Protein AF-A0A7Y5JQE5-F1 (afdb_monomer_lite)

Structure (mmCIF, N/CA/C/O backbone):
data_AF-A0A7Y5JQE5-F1
#
_entry.id   AF-A0A7Y5JQE5-F1
#
loop_
_atom_site.group_PDB
_atom_site.id
_atom_site.type_symbol
_atom_site.label_atom_id
_atom_site.label_alt_id
_atom_site.label_comp_id
_atom_site.label_asym_id
_atom_site.label_entity_id
_atom_site.label_seq_id
_atom_site.pdbx_PDB_ins_code
_atom_site.Cartn_x
_atom_site.Cartn_y
_atom_site.Cartn_z
_atom_site.occupancy
_atom_site.B_iso_or_equiv
_atom_site.auth_seq_id
_atom_site.auth_comp_id
_atom_site.auth_asym_id
_atom_site.auth_atom_id
_atom_site.pdbx_PDB_model_num
ATOM 1 N N . MET A 1 1 ? -8.777 14.582 -5.760 1.00 53.03 1 MET A N 1
ATOM 2 C CA . MET A 1 1 ? -7.786 13.721 -6.437 1.00 53.03 1 MET A CA 1
ATOM 3 C C . MET A 1 1 ? -7.725 12.421 -5.667 1.00 53.03 1 MET A C 1
ATOM 5 O O . MET A 1 1 ? -7.500 12.474 -4.464 1.00 53.03 1 MET A O 1
ATOM 9 N N . THR A 1 2 ? -8.025 11.301 -6.313 1.00 70.31 2 THR A N 1
ATOM 10 C CA . THR A 1 2 ? -8.001 9.976 -5.682 1.00 70.31 2 THR A CA 1
ATOM 11 C C . THR A 1 2 ? -6.572 9.431 -5.721 1.00 70.31 2 THR A C 1
ATOM 13 O O . THR A 1 2 ? -5.886 9.601 -6.730 1.00 70.31 2 THR A O 1
ATOM 16 N N . ASP A 1 3 ? -6.077 8.884 -4.608 1.00 87.00 3 ASP A N 1
ATOM 17 C CA . ASP A 1 3 ? -4.714 8.347 -4.549 1.00 87.00 3 ASP A CA 1
ATOM 18 C C . ASP A 1 3 ? -4.680 6.946 -5.192 1.00 87.00 3 ASP A C 1
ATOM 20 O O . ASP A 1 3 ? -5.438 6.073 -4.761 1.00 87.00 3 ASP A O 1
ATOM 24 N N . PRO A 1 4 ? -3.819 6.705 -6.201 1.00 91.38 4 PRO A N 1
ATOM 25 C CA . PRO A 1 4 ? -3.814 5.450 -6.951 1.00 91.38 4 PRO A CA 1
ATOM 26 C C . PRO A 1 4 ? -3.422 4.240 -6.095 1.00 91.38 4 PRO A C 1
ATOM 28 O O . PRO A 1 4 ? -3.887 3.135 -6.360 1.00 91.38 4 PRO A O 1
ATOM 31 N N . VAL A 1 5 ? -2.607 4.432 -5.053 1.00 92.56 5 VAL A N 1
ATOM 32 C CA . VAL A 1 5 ? -2.210 3.360 -4.129 1.00 92.56 5 VAL A CA 1
ATOM 33 C C . VAL A 1 5 ? -3.389 3.001 -3.230 1.00 92.56 5 VAL A C 1
ATOM 35 O O . VAL A 1 5 ? -3.703 1.826 -3.047 1.00 92.56 5 VAL A O 1
ATOM 38 N N . LEU A 1 6 ? -4.090 4.012 -2.713 1.00 92.31 6 LEU A N 1
ATOM 39 C CA . LEU A 1 6 ? -5.283 3.803 -1.897 1.00 92.31 6 LEU A CA 1
ATOM 40 C C . LEU A 1 6 ? -6.397 3.098 -2.682 1.00 92.31 6 LEU A C 1
ATOM 42 O O . LEU A 1 6 ? -7.002 2.156 -2.171 1.00 92.31 6 LEU A O 1
ATOM 46 N N . ASP A 1 7 ? -6.660 3.527 -3.917 1.00 92.94 7 ASP A N 1
ATOM 47 C CA . ASP A 1 7 ? -7.675 2.905 -4.772 1.00 92.94 7 ASP A CA 1
ATOM 48 C C . ASP A 1 7 ? -7.307 1.471 -5.149 1.00 92.94 7 ASP A C 1
ATOM 50 O O . ASP A 1 7 ? -8.173 0.595 -5.142 1.00 92.94 7 ASP A O 1
ATOM 54 N N . TYR A 1 8 ? -6.025 1.203 -5.398 1.00 94.12 8 TYR A N 1
ATOM 55 C CA . TYR A 1 8 ? -5.539 -0.150 -5.645 1.00 94.12 8 TYR A CA 1
ATOM 56 C C . TYR A 1 8 ? -5.807 -1.074 -4.450 1.00 94.12 8 TYR A C 1
ATOM 58 O O . TYR A 1 8 ? -6.380 -2.154 -4.613 1.00 94.12 8 TYR A O 1
ATOM 66 N N . ILE A 1 9 ? -5.469 -0.632 -3.232 1.00 93.50 9 ILE A N 1
ATOM 67 C CA . ILE A 1 9 ? -5.722 -1.401 -2.005 1.00 93.50 9 ILE A CA 1
ATOM 68 C C . ILE A 1 9 ? -7.231 -1.597 -1.793 1.00 93.50 9 ILE A C 1
ATOM 70 O O . ILE A 1 9 ? -7.651 -2.692 -1.424 1.00 93.50 9 ILE A O 1
ATOM 74 N N . ARG A 1 10 ? -8.067 -0.586 -2.076 1.00 92.19 10 ARG A N 1
ATOM 75 C CA . ARG A 1 10 ? -9.537 -0.713 -2.006 1.00 92.19 10 ARG A CA 1
ATOM 76 C C . ARG A 1 10 ? -10.073 -1.749 -2.985 1.00 92.19 10 ARG A C 1
ATOM 78 O O . ARG A 1 10 ? -10.914 -2.555 -2.603 1.00 92.19 10 ARG A O 1
ATOM 85 N N . ALA A 1 11 ? -9.594 -1.728 -4.226 1.00 93.06 11 ALA A N 1
ATOM 86 C CA . ALA A 1 11 ? -10.053 -2.632 -5.273 1.00 93.06 11 ALA A CA 1
ATOM 87 C C . ALA A 1 11 ? -9.648 -4.090 -5.003 1.00 93.06 11 ALA A C 1
ATOM 89 O O . ALA A 1 11 ? -10.417 -5.006 -5.283 1.00 93.06 11 ALA A O 1
ATOM 90 N N . LYS A 1 12 ? -8.451 -4.315 -4.447 1.00 92.06 12 LYS A N 1
ATOM 91 C CA . LYS A 1 12 ? -7.927 -5.658 -4.143 1.00 92.06 12 LYS A CA 1
ATOM 92 C C . LYS A 1 12 ? -8.303 -6.162 -2.744 1.00 92.06 12 LYS A C 1
ATOM 94 O O . LYS A 1 12 ? -8.166 -7.350 -2.464 1.00 92.06 12 LYS A O 1
ATOM 99 N N . GLY A 1 13 ? -8.717 -5.273 -1.843 1.00 90.06 13 GLY A N 1
ATOM 100 C CA . GLY A 1 13 ? -8.931 -5.536 -0.414 1.00 90.06 13 GLY A CA 1
ATOM 101 C C . GLY A 1 13 ? -7.633 -5.610 0.401 1.00 90.06 13 GLY A C 1
ATOM 102 O O . GLY A 1 13 ? -7.577 -5.111 1.525 1.00 90.06 13 GLY A O 1
ATOM 103 N N . ARG A 1 14 ? -6.577 -6.187 -0.180 1.00 91.06 14 ARG A N 1
ATOM 104 C CA . ARG A 1 14 ? -5.210 -6.226 0.349 1.00 91.06 14 ARG A CA 1
ATOM 105 C C . ARG A 1 14 ? -4.200 -6.156 -0.790 1.00 91.06 14 ARG A C 1
ATOM 107 O O . ARG A 1 14 ? -4.472 -6.654 -1.880 1.00 91.06 14 ARG A O 1
ATOM 114 N N . ALA A 1 15 ? -3.035 -5.581 -0.534 1.00 92.81 15 ALA A N 1
ATOM 115 C CA . ALA A 1 15 ? -1.948 -5.521 -1.506 1.00 92.81 15 ALA A CA 1
ATOM 116 C C . ALA A 1 15 ? -0.589 -5.632 -0.816 1.00 92.81 15 ALA A C 1
ATOM 118 O O . ALA A 1 15 ? -0.437 -5.178 0.314 1.00 92.81 15 ALA A O 1
ATOM 119 N N . ASN A 1 16 ? 0.417 -6.183 -1.490 1.00 92.88 16 ASN 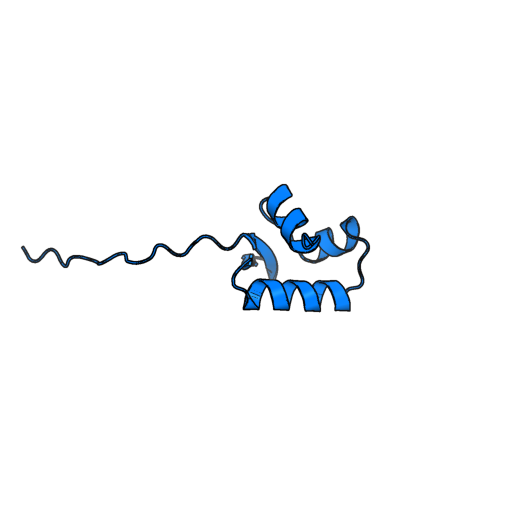A N 1
ATOM 120 C CA . ASN A 1 16 ? 1.803 -6.117 -1.027 1.00 92.88 16 ASN A CA 1
ATOM 121 C C . ASN A 1 16 ? 2.603 -5.103 -1.862 1.00 92.88 16 ASN A C 1
ATOM 123 O O . ASN A 1 16 ? 2.167 -4.640 -2.916 1.00 92.88 16 ASN A O 1
ATOM 127 N N . TYR A 1 17 ? 3.779 -4.730 -1.361 1.00 91.38 17 TYR A N 1
ATOM 128 C CA . TYR A 1 17 ? 4.624 -3.711 -1.989 1.00 91.38 17 TYR A CA 1
ATOM 129 C C . TYR A 1 17 ? 5.083 -4.085 -3.408 1.00 91.38 17 TYR A C 1
ATOM 131 O O . TYR A 1 17 ? 5.159 -3.218 -4.274 1.00 91.38 17 TYR A O 1
ATOM 139 N N . VAL A 1 18 ? 5.372 -5.366 -3.651 1.00 90.38 18 VAL A N 1
ATOM 140 C CA . VAL A 1 18 ? 5.904 -5.851 -4.933 1.00 90.38 18 VAL A CA 1
ATOM 141 C C . VAL A 1 18 ? 4.833 -5.788 -6.020 1.00 90.38 18 VAL A C 1
ATOM 143 O O . VAL A 1 18 ? 5.090 -5.243 -7.092 1.00 90.38 18 VAL A O 1
ATOM 146 N N . ASP A 1 19 ? 3.622 -6.254 -5.715 1.00 91.38 19 ASP A N 1
ATOM 147 C CA . ASP A 1 19 ? 2.488 -6.224 -6.643 1.00 91.38 19 ASP A CA 1
ATOM 148 C C . ASP A 1 19 ? 2.105 -4.782 -6.996 1.00 91.38 19 ASP A C 1
ATOM 150 O O . ASP A 1 19 ? 1.880 -4.457 -8.160 1.00 91.38 19 ASP A O 1
ATOM 154 N N . MET A 1 20 ? 2.111 -3.882 -6.005 1.00 93.12 20 MET A N 1
ATOM 155 C CA . MET A 1 20 ? 1.839 -2.461 -6.238 1.00 93.12 20 MET A CA 1
ATOM 156 C C . MET A 1 20 ? 2.891 -1.804 -7.138 1.00 93.12 20 MET A C 1
ATOM 158 O O . MET A 1 20 ? 2.525 -1.002 -7.995 1.00 93.12 20 MET A O 1
ATOM 162 N N . LEU A 1 21 ? 4.180 -2.137 -6.989 1.00 92.94 21 LEU A N 1
ATOM 163 C CA . LEU A 1 21 ? 5.218 -1.627 -7.893 1.00 92.94 21 LEU A CA 1
ATOM 164 C C . LEU A 1 21 ? 5.029 -2.113 -9.328 1.00 92.94 21 LEU A C 1
ATOM 166 O O . LEU A 1 21 ? 5.185 -1.324 -10.261 1.00 92.94 21 LEU A O 1
ATOM 170 N N . ALA A 1 22 ? 4.695 -3.394 -9.494 1.00 91.31 22 ALA A N 1
ATOM 171 C CA . ALA A 1 22 ? 4.495 -3.996 -10.804 1.00 91.31 22 ALA A CA 1
ATOM 172 C C . ALA A 1 22 ? 3.276 -3.395 -11.526 1.00 91.31 22 ALA A C 1
ATOM 174 O O . ALA A 1 22 ? 3.392 -2.975 -12.679 1.00 91.31 22 ALA A O 1
ATOM 175 N N . ASP A 1 23 ? 2.138 -3.288 -10.836 1.00 93.25 23 ASP A N 1
ATOM 176 C CA . ASP A 1 23 ? 0.869 -2.879 -11.445 1.00 93.25 23 ASP A CA 1
ATOM 177 C C . ASP A 1 23 ? 0.758 -1.360 -11.633 1.00 93.25 23 ASP A C 1
ATOM 179 O O . ASP A 1 23 ? 0.272 -0.892 -12.664 1.00 93.25 23 ASP A O 1
ATOM 183 N N . LEU A 1 24 ? 1.211 -0.566 -10.656 1.00 91.69 24 LEU A N 1
ATOM 184 C CA . LEU A 1 24 ? 1.060 0.894 -10.698 1.00 91.69 24 LEU A CA 1
ATOM 185 C C . LEU A 1 24 ? 2.162 1.586 -11.512 1.00 91.69 24 LEU A C 1
ATOM 187 O O . LEU A 1 24 ? 2.067 2.788 -11.762 1.00 91.69 24 LEU A O 1
ATOM 191 N N . ARG A 1 25 ? 3.201 0.845 -11.931 1.00 89.50 25 ARG A N 1
ATOM 192 C CA . ARG A 1 25 ? 4.355 1.346 -12.706 1.00 89.50 25 ARG A CA 1
ATOM 193 C C . ARG A 1 25 ? 4.993 2.595 -12.072 1.00 89.50 25 ARG A C 1
ATOM 195 O O . ARG A 1 25 ? 5.377 3.530 -12.771 1.00 89.50 25 ARG A O 1
ATOM 202 N N . MET A 1 26 ? 5.078 2.614 -10.741 1.00 89.50 26 MET A N 1
ATOM 203 C CA . MET A 1 26 ? 5.647 3.711 -9.947 1.00 89.50 26 MET A CA 1
ATOM 204 C C . MET A 1 26 ? 7.074 3.379 -9.514 1.00 89.50 26 MET A C 1
ATOM 206 O O . MET A 1 26 ? 7.472 2.214 -9.494 1.00 89.50 26 MET A O 1
ATOM 210 N N . THR A 1 27 ? 7.843 4.390 -9.110 1.00 94.00 27 THR A N 1
ATOM 211 C CA . THR A 1 27 ? 9.154 4.135 -8.507 1.00 94.00 27 THR A CA 1
ATOM 212 C C . THR A 1 27 ? 9.009 3.615 -7.077 1.00 94.00 27 THR A C 1
ATOM 214 O O . THR A 1 27 ? 8.051 3.936 -6.365 1.00 94.00 27 THR A O 1
ATOM 217 N N . SER A 1 28 ? 10.007 2.855 -6.624 1.00 93.12 28 SER A N 1
ATOM 218 C CA . SER A 1 28 ? 10.090 2.366 -5.245 1.00 93.12 28 SER A CA 1
ATOM 219 C C . SER A 1 28 ? 10.005 3.500 -4.219 1.00 93.12 28 SER A C 1
ATOM 221 O O . SER A 1 28 ? 9.309 3.378 -3.208 1.00 93.12 28 SER A O 1
ATOM 223 N N . ALA A 1 29 ? 10.672 4.623 -4.501 1.00 93.50 29 ALA A N 1
ATOM 224 C CA . ALA A 1 29 ? 10.682 5.797 -3.638 1.00 93.50 29 ALA A CA 1
ATOM 225 C C . ALA A 1 29 ? 9.297 6.456 -3.547 1.00 93.50 29 ALA A C 1
ATOM 227 O O . ALA A 1 29 ? 8.826 6.732 -2.443 1.00 93.50 29 ALA A O 1
ATOM 228 N N . ASP A 1 30 ? 8.615 6.638 -4.682 1.00 93.88 30 ASP A N 1
ATOM 229 C CA . ASP A 1 30 ? 7.288 7.260 -4.716 1.00 93.88 30 ASP A CA 1
ATOM 230 C C . ASP A 1 30 ? 6.239 6.398 -4.017 1.00 93.88 30 ASP A C 1
ATOM 232 O O . ASP A 1 30 ? 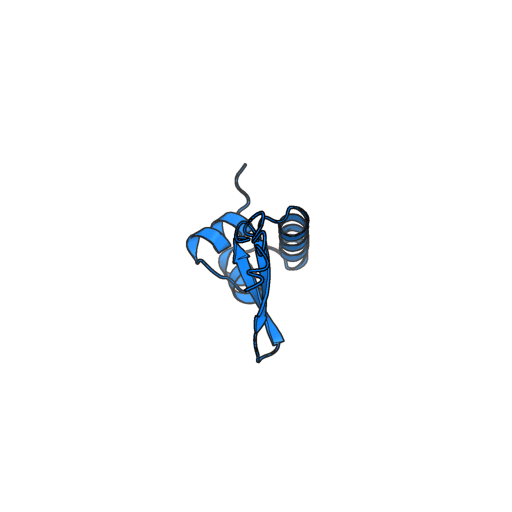5.441 6.906 -3.225 1.00 93.88 30 ASP A O 1
ATOM 236 N N . LEU A 1 31 ? 6.250 5.086 -4.273 1.00 94.25 31 LEU A N 1
ATOM 237 C CA . LEU A 1 31 ? 5.327 4.163 -3.619 1.00 94.25 31 LEU A CA 1
ATOM 238 C C . LEU A 1 31 ? 5.560 4.145 -2.106 1.00 94.25 31 LEU A C 1
ATOM 240 O O . LEU A 1 31 ? 4.605 4.185 -1.333 1.00 94.25 31 LEU A O 1
ATOM 244 N N . TYR A 1 32 ? 6.823 4.124 -1.676 1.00 93.56 32 TYR A N 1
ATOM 245 C CA . TYR A 1 32 ? 7.167 4.159 -0.259 1.00 93.56 32 TYR A CA 1
ATOM 246 C C . TYR A 1 32 ? 6.682 5.449 0.414 1.00 93.56 32 TYR A C 1
ATOM 248 O O . TYR A 1 32 ? 6.041 5.390 1.466 1.00 93.56 32 TYR A O 1
ATOM 256 N N . ALA A 1 33 ? 6.930 6.606 -0.208 1.00 94.19 33 ALA A N 1
ATOM 257 C CA . ALA A 1 33 ? 6.476 7.896 0.302 1.00 94.19 33 ALA A CA 1
ATOM 258 C C . ALA A 1 33 ? 4.946 7.939 0.436 1.00 94.19 33 ALA A C 1
ATOM 260 O O . ALA A 1 33 ? 4.432 8.310 1.493 1.00 94.19 33 ALA A O 1
ATOM 261 N N . ARG A 1 34 ? 4.219 7.477 -0.591 1.00 93.62 34 ARG A N 1
ATOM 262 C CA . ARG A 1 34 ? 2.749 7.424 -0.583 1.00 93.62 34 ARG A CA 1
ATOM 263 C C . ARG A 1 34 ? 2.204 6.494 0.487 1.00 93.62 34 ARG A C 1
ATOM 265 O O . ARG A 1 34 ? 1.342 6.910 1.254 1.00 93.62 34 ARG A O 1
ATOM 272 N N . LEU A 1 35 ? 2.721 5.270 0.588 1.00 94.06 35 LEU A N 1
ATOM 273 C CA . LEU A 1 35 ? 2.303 4.325 1.626 1.00 94.06 35 LEU A CA 1
ATOM 274 C C . LEU A 1 35 ? 2.516 4.916 3.023 1.00 94.06 35 LEU A C 1
ATOM 276 O O . LEU A 1 35 ? 1.610 4.867 3.848 1.00 94.06 35 LEU A O 1
ATOM 280 N N . ASN A 1 36 ? 3.666 5.550 3.270 1.00 94.38 36 ASN A N 1
ATOM 281 C CA . ASN A 1 36 ? 3.945 6.190 4.553 1.00 94.38 36 ASN A CA 1
ATOM 282 C C . ASN A 1 36 ? 2.975 7.348 4.857 1.00 94.38 36 ASN A C 1
ATOM 284 O O . ASN A 1 36 ? 2.506 7.491 5.988 1.00 94.38 36 ASN A O 1
ATOM 288 N N . THR A 1 37 ? 2.620 8.150 3.847 1.00 94.56 37 THR A N 1
ATOM 289 C CA . THR A 1 37 ? 1.580 9.180 3.975 1.00 94.56 37 THR A CA 1
ATOM 290 C C . THR A 1 37 ? 0.218 8.566 4.304 1.00 94.56 37 THR A C 1
ATOM 292 O O . THR A 1 37 ? -0.430 9.012 5.246 1.00 94.56 37 THR A O 1
ATOM 295 N N . LEU A 1 38 ? -0.209 7.519 3.593 1.00 93.19 38 LEU A N 1
ATOM 296 C CA . LEU A 1 38 ? -1.502 6.861 3.819 1.00 93.19 38 LEU A CA 1
ATOM 297 C C . LEU A 1 38 ? -1.599 6.208 5.208 1.00 93.19 38 LEU A C 1
ATOM 299 O O . LEU A 1 38 ? -2.659 6.267 5.833 1.00 93.19 38 LEU A O 1
ATOM 303 N N . ILE A 1 39 ? -0.500 5.638 5.711 1.00 92.50 39 ILE A N 1
ATOM 304 C CA . ILE A 1 39 ? -0.405 5.096 7.076 1.00 92.50 39 ILE A CA 1
ATOM 305 C C . ILE A 1 39 ? -0.520 6.224 8.104 1.00 92.50 39 ILE A C 1
ATOM 307 O O . ILE A 1 39 ? -1.284 6.120 9.059 1.00 92.50 39 ILE A O 1
ATOM 311 N N . THR A 1 40 ? 0.196 7.332 7.890 1.00 92.44 40 THR A N 1
ATOM 312 C CA . THR A 1 40 ? 0.174 8.499 8.790 1.00 92.44 40 THR A CA 1
ATOM 313 C C . THR A 1 40 ? -1.217 9.135 8.856 1.00 92.44 40 THR A C 1
ATOM 315 O O . THR A 1 40 ? -1.653 9.583 9.913 1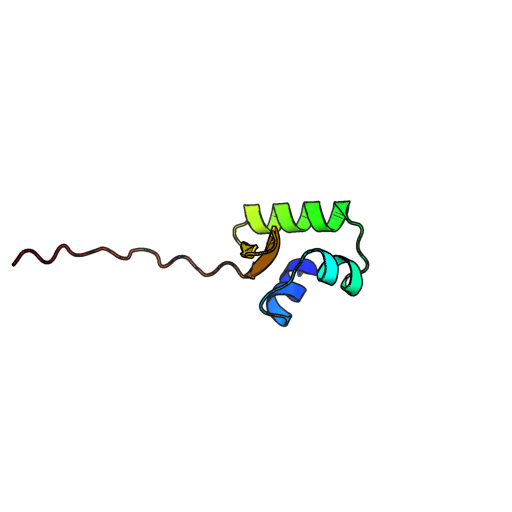.00 92.44 40 THR A O 1
ATOM 318 N N . LEU A 1 41 ? -1.944 9.131 7.737 1.00 91.94 41 LEU A N 1
ATOM 319 C CA . LEU A 1 41 ? -3.338 9.568 7.654 1.00 91.94 41 LEU A CA 1
ATOM 320 C C . LEU A 1 41 ? -4.339 8.524 8.183 1.00 91.94 41 LEU A C 1
ATOM 322 O O . LEU A 1 41 ? -5.542 8.779 8.161 1.00 91.94 41 LEU A O 1
ATOM 326 N N . ASN A 1 42 ? -3.866 7.363 8.652 1.00 91.06 42 ASN A N 1
ATOM 327 C CA . ASN A 1 42 ? -4.684 6.249 9.134 1.00 91.06 42 ASN A CA 1
ATOM 328 C C . ASN A 1 42 ? -5.742 5.810 8.098 1.00 91.06 42 ASN A C 1
ATOM 330 O O . ASN A 1 42 ? -6.885 5.505 8.440 1.00 91.06 42 ASN A O 1
ATOM 334 N N . LEU A 1 43 ? -5.366 5.831 6.814 1.00 91.75 43 LEU A N 1
ATOM 335 C CA . LEU A 1 43 ? -6.202 5.380 5.696 1.00 91.75 43 LEU A CA 1
ATOM 336 C C . LEU A 1 43 ? -5.955 3.908 5.356 1.00 91.75 43 LEU A C 1
ATOM 338 O O . LEU A 1 43 ? -6.854 3.238 4.844 1.00 91.75 43 LEU A O 1
ATOM 342 N N . ILE A 1 44 ? -4.751 3.413 5.645 1.00 93.69 44 ILE A N 1
ATOM 343 C CA . ILE A 1 44 ? -4.353 2.018 5.455 1.00 93.69 44 ILE A CA 1
ATOM 344 C C . ILE A 1 44 ? -3.633 1.493 6.698 1.00 93.69 44 ILE A C 1
ATOM 346 O O . ILE A 1 44 ? -2.973 2.259 7.400 1.00 93.69 44 ILE A O 1
ATOM 350 N N . ASP A 1 45 ? -3.734 0.188 6.926 1.00 92.69 45 ASP A N 1
ATOM 351 C CA . ASP A 1 45 ? -3.002 -0.556 7.949 1.00 92.69 45 ASP A CA 1
ATOM 352 C C . ASP A 1 45 ? -1.930 -1.442 7.299 1.00 92.69 45 ASP A C 1
ATOM 354 O O . ASP A 1 45 ? -2.045 -1.837 6.135 1.00 92.69 45 ASP A O 1
ATOM 358 N N . VAL A 1 46 ? -0.877 -1.756 8.061 1.00 92.56 46 VAL A N 1
ATOM 359 C CA . VAL A 1 46 ? 0.197 -2.674 7.652 1.00 92.56 46 VAL A CA 1
ATOM 360 C C . VAL A 1 46 ? 0.140 -3.934 8.498 1.00 92.56 46 VAL A C 1
ATOM 362 O O . VAL A 1 46 ? 0.230 -3.876 9.724 1.00 92.56 46 VAL A O 1
ATOM 365 N N . HIS A 1 47 ? 0.080 -5.080 7.833 1.00 90.50 47 HIS A N 1
ATOM 366 C CA . HIS A 1 47 ? 0.110 -6.396 8.448 1.00 90.50 47 HIS A CA 1
ATOM 367 C C . HIS A 1 47 ? 1.410 -7.114 8.091 1.00 90.50 47 HIS A C 1
ATOM 369 O O . HIS A 1 47 ? 1.779 -7.230 6.920 1.00 90.50 47 HIS A O 1
ATOM 375 N N . LEU A 1 48 ? 2.112 -7.610 9.111 1.00 89.38 48 LEU A N 1
ATOM 376 C CA . LEU A 1 48 ? 3.284 -8.458 8.925 1.00 89.38 48 LEU A CA 1
ATOM 377 C C . LEU A 1 48 ? 2.828 -9.912 8.783 1.00 89.38 48 LEU A C 1
ATOM 379 O O . LEU A 1 48 ? 2.275 -10.488 9.718 1.00 89.38 48 LEU A O 1
ATOM 383 N N . MET A 1 49 ? 3.057 -10.496 7.613 1.00 85.31 49 MET A N 1
ATOM 384 C CA . MET A 1 49 ? 2.751 -11.896 7.336 1.00 85.31 49 MET A CA 1
ATOM 385 C C . MET A 1 49 ? 3.865 -12.826 7.856 1.00 85.31 49 MET A C 1
ATOM 387 O O . MET A 1 49 ? 5.010 -12.385 8.005 1.00 85.31 49 MET A O 1
ATOM 391 N N . PRO A 1 50 ? 3.581 -14.128 8.078 1.00 80.75 50 PRO A N 1
ATOM 392 C CA . PRO A 1 50 ? 4.534 -15.099 8.638 1.00 80.75 50 PRO A CA 1
ATOM 393 C C . PRO A 1 50 ? 5.868 -15.229 7.883 1.00 80.75 50 PRO A C 1
ATOM 395 O O . PRO A 1 50 ? 6.864 -15.646 8.461 1.00 80.75 50 PRO A O 1
ATOM 398 N N . HIS A 1 51 ? 5.912 -14.834 6.607 1.00 80.56 51 HIS A N 1
ATOM 399 C CA . HIS A 1 51 ? 7.111 -14.865 5.758 1.00 80.56 51 HIS A CA 1
ATOM 400 C C . HIS A 1 51 ? 7.822 -13.508 5.650 1.00 80.56 51 HIS A C 1
ATOM 402 O O . HIS A 1 51 ? 8.467 -13.223 4.645 1.00 80.56 51 HIS A O 1
ATOM 408 N N . SER A 1 52 ? 7.643 -12.625 6.637 1.00 74.69 52 SER A N 1
ATOM 409 C CA . SER A 1 52 ? 8.170 -11.249 6.630 1.00 74.69 52 SER A CA 1
ATOM 410 C C . SER A 1 52 ? 7.657 -10.365 5.483 1.00 74.69 52 SER A C 1
ATOM 412 O O . SER A 1 52 ? 8.134 -9.243 5.304 1.00 74.69 52 SER A O 1
ATOM 414 N N . ALA A 1 53 ? 6.654 -10.823 4.731 1.00 83.12 53 ALA A N 1
ATOM 415 C CA . ALA A 1 53 ? 5.967 -10.008 3.743 1.00 83.12 53 ALA A CA 1
ATOM 416 C C . ALA A 1 53 ? 5.073 -8.978 4.446 1.00 83.12 53 ALA A C 1
ATOM 418 O O . ALA A 1 53 ? 4.429 -9.277 5.453 1.00 83.12 53 ALA A O 1
ATOM 419 N N . ARG A 1 54 ? 5.038 -7.754 3.917 1.00 90.31 54 ARG A N 1
ATOM 420 C CA . ARG A 1 54 ? 4.136 -6.698 4.387 1.00 90.31 54 ARG A CA 1
ATOM 421 C C . ARG A 1 54 ? 2.927 -6.635 3.466 1.00 90.31 54 ARG A C 1
ATOM 423 O O . ARG A 1 54 ? 3.089 -6.409 2.266 1.00 90.31 54 ARG A O 1
ATOM 430 N N . GLU A 1 55 ? 1.745 -6.807 4.039 1.00 93.06 55 GLU A N 1
ATOM 431 C CA . GLU A 1 55 ? 0.474 -6.551 3.368 1.00 93.06 55 GLU A CA 1
ATOM 432 C C . GLU A 1 55 ? -0.118 -5.235 3.867 1.00 93.06 55 GLU A C 1
ATOM 434 O O . GLU A 1 55 ? -0.016 -4.893 5.044 1.00 93.06 55 GLU A O 1
ATOM 439 N N . PHE A 1 56 ? -0.736 -4.502 2.954 1.00 93.81 56 PHE A N 1
ATOM 440 C CA . PHE A 1 56 ? -1.399 -3.233 3.186 1.00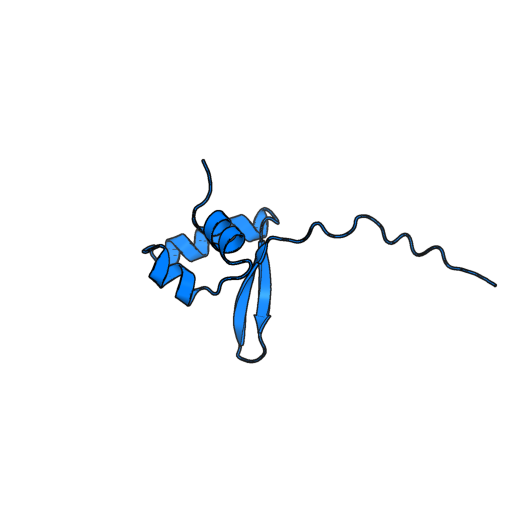 93.81 56 PHE A CA 1
ATOM 441 C C . PHE A 1 56 ? -2.891 -3.421 2.935 1.00 93.81 56 PHE A C 1
ATOM 443 O O . PHE A 1 56 ? -3.289 -3.946 1.892 1.00 93.81 56 PHE A O 1
ATOM 450 N N . THR A 1 57 ? -3.715 -2.993 3.882 1.00 94.50 57 THR A N 1
ATOM 451 C CA . THR A 1 57 ? -5.181 -3.096 3.826 1.00 94.50 57 THR A CA 1
ATOM 452 C C . THR A 1 57 ? -5.804 -1.752 4.152 1.00 94.50 57 THR A C 1
ATOM 454 O O . THR A 1 57 ? -5.157 -0.889 4.737 1.00 94.50 57 THR A O 1
ATOM 457 N N . ILE A 1 58 ? -7.073 -1.550 3.801 1.00 93.56 58 ILE A N 1
ATOM 458 C CA . ILE A 1 58 ? -7.789 -0.345 4.234 1.00 93.56 58 ILE A CA 1
ATOM 459 C C . ILE A 1 58 ? -7.917 -0.357 5.749 1.00 93.56 58 ILE A C 1
ATOM 461 O O . ILE A 1 58 ? -8.293 -1.379 6.329 1.00 93.56 58 ILE A O 1
ATOM 465 N N . ALA A 1 59 ? -7.606 0.782 6.369 1.00 89.94 59 ALA A N 1
ATOM 466 C CA . ALA A 1 59 ? -7.712 0.918 7.805 1.00 89.94 59 ALA A CA 1
ATOM 467 C C . ALA A 1 59 ? -9.159 0.651 8.212 1.00 89.94 59 ALA A C 1
ATOM 469 O O . ALA A 1 59 ? -10.088 1.345 7.781 1.00 89.94 59 ALA A O 1
ATOM 470 N N . THR A 1 60 ? -9.364 -0.382 9.025 1.00 77.94 60 THR A N 1
ATOM 471 C CA . THR A 1 60 ? -10.690 -0.597 9.597 1.00 77.94 60 THR A CA 1
ATOM 472 C C . THR A 1 60 ? -10.946 0.524 10.600 1.00 77.94 60 THR A C 1
ATOM 474 O O . THR A 1 60 ? -10.057 0.852 11.393 1.00 77.94 60 THR A O 1
ATOM 477 N N . PRO A 1 61 ? -12.127 1.165 10.585 1.00 66.12 61 PRO A N 1
ATOM 478 C CA . PRO A 1 61 ? -12.458 2.124 11.622 1.00 66.12 61 PRO A CA 1
ATOM 479 C C . PRO A 1 61 ? -12.383 1.387 12.958 1.00 66.12 61 PRO A C 1
ATOM 481 O O . PRO A 1 61 ? -13.206 0.514 13.236 1.00 66.12 61 PRO A O 1
ATOM 484 N N . LYS A 1 62 ? -11.359 1.704 13.766 1.00 59.88 62 LYS A N 1
ATOM 485 C CA . LYS A 1 62 ? -11.214 1.124 15.102 1.00 59.88 62 LYS A CA 1
ATOM 486 C C . LYS A 1 62 ? -12.546 1.335 15.820 1.00 59.88 62 LYS A C 1
ATOM 488 O O . LYS A 1 62 ? -13.002 2.484 15.862 1.00 59.88 62 LYS A O 1
ATOM 493 N N . PRO A 1 63 ? -13.193 0.282 16.350 1.00 55.34 63 PRO A N 1
ATOM 494 C CA . PRO A 1 63 ? -14.438 0.451 17.078 1.00 55.34 63 PRO A CA 1
ATOM 495 C C . PRO A 1 63 ? -14.188 1.451 18.210 1.00 55.34 63 PRO A C 1
ATOM 497 O O . PRO A 1 63 ? -13.438 1.178 19.149 1.00 55.34 63 PRO A O 1
ATOM 500 N N . LYS A 1 64 ? -14.770 2.651 18.091 1.00 53.53 64 LYS A N 1
ATOM 501 C CA . LYS A 1 64 ? -14.778 3.632 19.174 1.00 53.53 64 LYS A CA 1
ATOM 502 C C . LYS A 1 64 ? -15.593 3.008 20.302 1.00 53.53 64 LYS A C 1
ATOM 504 O O . LYS A 1 64 ? -16.803 2.865 20.181 1.00 53.53 64 LYS A O 1
ATOM 509 N N . ASN A 1 65 ? -14.904 2.664 21.385 1.00 48.00 65 ASN A N 1
ATOM 510 C CA . ASN A 1 65 ? -15.449 2.205 22.658 1.00 48.00 65 ASN A CA 1
ATOM 511 C C . ASN A 1 65 ? -16.128 0.828 22.641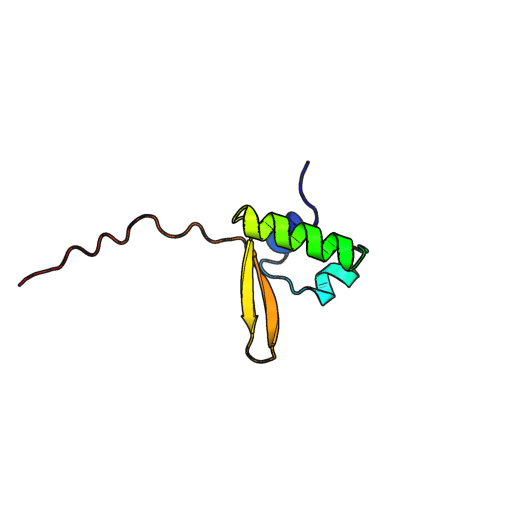 1.00 48.00 65 ASN A C 1
ATOM 513 O O . ASN A 1 65 ? -17.350 0.714 22.696 1.00 48.00 65 ASN A O 1
ATOM 517 N N . ALA A 1 66 ? -15.332 -0.228 22.813 1.00 50.84 66 ALA A N 1
ATOM 518 C CA . ALA A 1 66 ? -15.762 -1.269 23.739 1.00 50.84 66 ALA A CA 1
ATOM 519 C C . ALA A 1 66 ? -15.630 -0.696 25.159 1.00 50.84 66 ALA A C 1
ATOM 521 O O . ALA A 1 66 ? -14.637 -0.926 25.849 1.00 50.84 66 ALA A O 1
ATOM 522 N N . THR A 1 67 ? -16.613 0.102 25.593 1.00 54.12 67 THR A N 1
ATOM 523 C CA . THR A 1 67 ? -16.824 0.345 27.021 1.00 54.12 67 THR A CA 1
ATOM 524 C C . THR A 1 67 ? -17.154 -1.017 27.608 1.00 54.12 67 THR A C 1
ATOM 526 O O . THR A 1 67 ? -18.309 -1.440 27.609 1.00 54.12 67 THR A O 1
ATOM 529 N N . SER A 1 68 ? -16.121 -1.746 28.028 1.00 50.56 68 SER A N 1
ATOM 530 C CA . SER A 1 68 ? -16.255 -2.948 28.830 1.00 50.56 68 SER A CA 1
ATOM 531 C C . SER A 1 68 ? -16.955 -2.514 30.111 1.00 50.56 68 SER A C 1
ATOM 533 O O . SER A 1 68 ? -16.335 -2.045 31.066 1.00 50.56 68 SER A O 1
ATOM 535 N N . LYS A 1 69 ? -18.290 -2.566 30.101 1.00 53.50 69 LYS A N 1
ATOM 536 C CA . LYS A 1 69 ? -19.076 -2.576 31.322 1.00 53.50 69 LYS A CA 1
ATOM 537 C C . LYS A 1 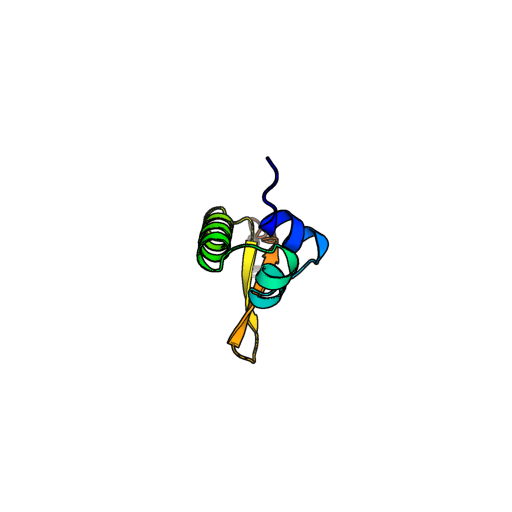69 ? -18.607 -3.821 32.059 1.00 53.50 69 LYS A C 1
ATOM 539 O O . LYS A 1 69 ? -19.019 -4.928 31.723 1.00 53.50 69 LYS A O 1
ATOM 544 N N . LYS A 1 70 ? -17.710 -3.624 33.030 1.00 48.94 70 LYS A N 1
ATOM 545 C CA . LYS A 1 70 ? -17.439 -4.580 34.103 1.00 48.94 70 LYS A CA 1
ATOM 546 C C . LYS A 1 70 ? -18.795 -5.087 34.597 1.00 48.94 70 LYS A C 1
ATOM 548 O O . LYS A 1 70 ? -19.508 -4.356 35.279 1.00 48.94 70 LYS A O 1
ATOM 553 N N . SER A 1 71 ? -19.168 -6.304 34.217 1.00 51.47 71 SER A N 1
ATOM 554 C CA . SER A 1 71 ? -20.249 -7.016 34.888 1.00 51.47 71 SER A CA 1
ATOM 555 C C . SER A 1 71 ? -19.666 -7.521 36.198 1.00 51.47 71 SER A C 1
ATOM 557 O O . SER A 1 71 ? -18.971 -8.530 36.220 1.00 51.47 71 SER A O 1
ATOM 559 N N . TYR A 1 72 ? -19.872 -6.750 37.263 1.00 56.12 72 TYR A N 1
ATOM 560 C CA . TYR A 1 72 ? -19.743 -7.238 38.629 1.00 56.12 72 TYR A CA 1
ATOM 561 C C . TYR A 1 72 ? -21.041 -7.998 38.927 1.00 56.12 72 TYR A C 1
ATOM 563 O O . TYR A 1 72 ? -22.124 -7.408 38.888 1.00 56.12 72 TYR A O 1
ATOM 571 N N . ARG A 1 73 ? -20.938 -9.304 39.142 1.00 56.59 73 ARG A N 1
ATOM 572 C CA . ARG A 1 73 ? -21.958 -10.127 39.787 1.00 56.59 73 ARG A CA 1
ATOM 573 C C . ARG A 1 73 ? -21.258 -11.020 40.788 1.00 56.59 73 ARG A C 1
ATOM 575 O O . ARG A 1 73 ? -20.162 -11.506 40.433 1.00 56.59 73 ARG A O 1
#

pLDDT: mean 83.74, std 15.2, range [48.0, 94.56]

Sequence (73 aa):
MTDPVLDYIRAKGRANYVDMLADLRMTSADLYARLNTLITLNLIDVHLMPHSAREFTIATPKPKNATSKKSYR

Foldseek 3Di:
DDDPLLVVQVVVQKDFLVVCCVVVVDDSVVSVVVVVVCVVVQQWDWDQDPVRTIMIGGRDPDPDDPVVPPPDD

Secondary structure (DSSP, 8-state):
---HHHHHHHHHSEEEHHHHHHHH---HHHHHHHHHHHHHTTSEEEEE-TTSPEEEEEPP---S---------

Radius of gyration: 15.94 Å; chains: 1; bounding box: 33×29×52 Å